Protein AF-A0A523JJA7-F1 (afdb_monomer)

Solvent-accessible surface area (backbone atoms only — not comparable to full-atom values): 3801 Å² total; per-residue (Å²): 133,93,45,74,64,56,55,50,50,52,51,51,50,55,49,30,54,51,46,51,53,53,46,64,75,39,47,70,64,70,71,52,98,65,91,45,77,65,47,59,50,48,54,51,47,43,45,61,57,44,50,47,58,51,50,50,54,52,50,56,63,55,68,78,107

Mean predicted aligned error: 3.95 Å

Foldseek 3Di:
DQDPVNVVVVVLVVLLVVLVVVCVVCVPVLPDPDDDPVNVVSVVSCVPSPVVVVVVVVVVVVVVD

Sequence (65 aa):
MFTSFDLISIFYCVIAIGVIRRLIKNWKPFWDDVITPFDTRLVTEVSFFILIPIGVLLHELGHGR

pLDDT: mean 94.11, std 7.0, range [56.22, 98.38]

Secondary structure (DSSP, 8-state):
---HHHHHHHHHHHHHHHHHHHHHHTHHHHTSS---HHHHHHHHHHIIIIIHHHHHHHHHHHHT-

Structure (mmCIF, N/CA/C/O backbone):
data_AF-A0A523JJA7-F1
#
_entry.id   AF-A0A523JJA7-F1
#
loop_
_atom_site.group_PDB
_atom_site.id
_atom_site.type_symbol
_atom_site.label_atom_id
_atom_site.label_alt_id
_atom_site.label_comp_id
_atom_site.label_asym_id
_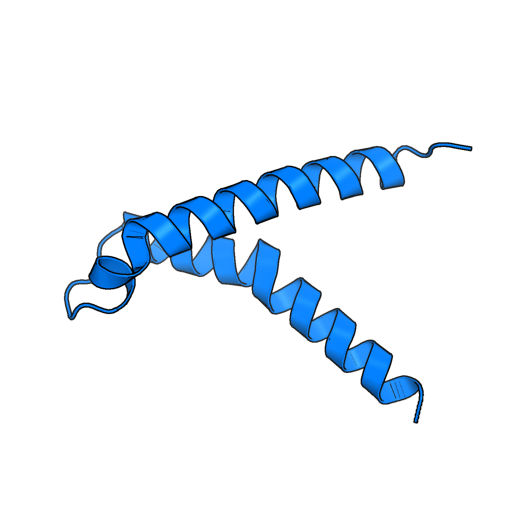atom_site.label_entity_id
_atom_site.label_seq_id
_atom_site.pdbx_PDB_ins_code
_atom_site.Cartn_x
_atom_site.Cartn_y
_atom_site.Cartn_z
_atom_site.occupancy
_atom_site.B_iso_or_equiv
_atom_site.auth_seq_id
_atom_site.auth_comp_id
_at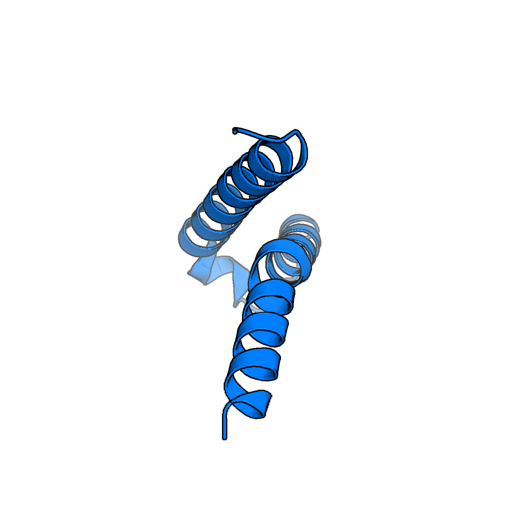om_site.auth_asym_id
_atom_site.auth_atom_id
_atom_site.pdbx_PDB_model_num
ATOM 1 N N . MET A 1 1 ? 23.182 0.714 -14.646 1.00 66.81 1 MET A N 1
ATOM 2 C CA . MET A 1 1 ? 22.899 2.164 -14.652 1.00 66.81 1 MET A CA 1
ATOM 3 C C . MET A 1 1 ? 21.578 2.341 -13.936 1.00 66.81 1 MET A C 1
ATOM 5 O O . MET A 1 1 ? 20.638 1.659 -14.308 1.00 66.81 1 MET A O 1
ATOM 9 N N . PHE A 1 2 ? 21.543 3.127 -12.865 1.00 78.75 2 PHE A N 1
ATOM 10 C CA . PHE A 1 2 ? 20.336 3.315 -12.063 1.00 78.75 2 PHE A CA 1
ATOM 11 C C . PHE A 1 2 ? 19.466 4.384 -12.723 1.00 78.75 2 PHE A C 1
ATOM 13 O O . PHE A 1 2 ? 19.941 5.489 -12.989 1.00 78.75 2 PHE A O 1
ATOM 20 N N . THR A 1 3 ? 18.239 4.028 -13.071 1.00 92.69 3 THR A N 1
ATOM 21 C CA . THR A 1 3 ? 17.332 4.861 -13.859 1.00 92.69 3 THR A CA 1
ATOM 22 C C . THR A 1 3 ? 16.332 5.589 -12.966 1.00 92.69 3 THR A C 1
ATOM 24 O O . THR A 1 3 ? 16.090 5.215 -11.818 1.00 92.69 3 THR A O 1
ATOM 27 N N . SER A 1 4 ? 15.689 6.626 -13.502 1.00 88.62 4 SER A N 1
ATOM 28 C CA . SER A 1 4 ? 14.556 7.270 -12.829 1.00 88.62 4 SER A CA 1
ATOM 29 C C . SER A 1 4 ? 13.403 6.291 -12.572 1.00 88.62 4 SER A C 1
ATOM 31 O O . SER A 1 4 ? 12.695 6.438 -11.580 1.00 88.62 4 SER A O 1
ATOM 33 N N . PHE A 1 5 ? 13.241 5.264 -13.416 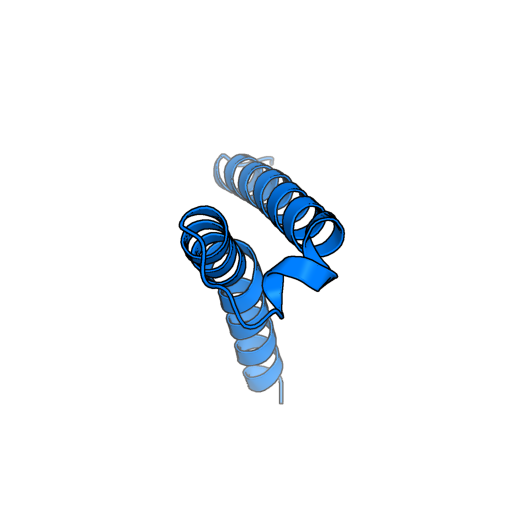1.00 88.25 5 PHE A N 1
ATOM 34 C CA . PHE A 1 5 ? 12.263 4.200 -13.193 1.00 88.25 5 PHE A CA 1
ATOM 35 C C . PHE A 1 5 ? 12.612 3.344 -11.975 1.00 88.25 5 PHE A C 1
ATOM 37 O O . PHE A 1 5 ? 11.716 3.022 -11.204 1.00 88.25 5 PHE A O 1
ATOM 44 N N . ASP A 1 6 ? 13.892 3.045 -11.739 1.00 90.25 6 ASP A N 1
ATOM 45 C CA . ASP A 1 6 ? 14.319 2.282 -10.557 1.00 90.25 6 ASP A CA 1
ATOM 46 C C . ASP A 1 6 ? 14.006 3.038 -9.259 1.00 90.25 6 ASP A C 1
ATOM 48 O O . ASP A 1 6 ? 13.493 2.458 -8.300 1.00 90.25 6 ASP A O 1
ATOM 52 N N . LEU A 1 7 ? 14.233 4.356 -9.248 1.00 92.62 7 LEU A N 1
ATOM 53 C CA . LEU A 1 7 ? 13.856 5.232 -8.132 1.00 92.62 7 LEU A CA 1
ATOM 54 C C . LEU A 1 7 ? 12.349 5.198 -7.859 1.00 92.62 7 LEU A C 1
ATOM 56 O O . LEU A 1 7 ? 11.928 5.063 -6.709 1.00 92.62 7 LEU A O 1
ATOM 60 N N . ILE A 1 8 ? 11.542 5.309 -8.915 1.00 92.19 8 ILE A N 1
ATOM 61 C CA . ILE A 1 8 ? 10.081 5.273 -8.819 1.00 92.19 8 ILE A CA 1
ATOM 62 C C . ILE A 1 8 ? 9.614 3.905 -8.303 1.00 92.19 8 ILE A C 1
ATOM 64 O O . ILE A 1 8 ? 8.785 3.845 -7.397 1.00 92.19 8 ILE A O 1
ATOM 68 N N . SER A 1 9 ? 10.183 2.811 -8.808 1.00 89.00 9 SER A N 1
ATOM 69 C CA . SER A 1 9 ? 9.881 1.451 -8.352 1.00 89.00 9 SER A CA 1
ATOM 70 C C . SER A 1 9 ? 10.192 1.259 -6.870 1.00 89.00 9 SER A C 1
ATOM 72 O O . SER A 1 9 ? 9.361 0.739 -6.129 1.00 89.00 9 SER A O 1
ATOM 74 N N . ILE A 1 10 ? 11.348 1.736 -6.398 1.00 93.06 10 ILE A N 1
ATOM 75 C CA . ILE A 1 10 ? 11.696 1.685 -4.971 1.00 93.06 10 ILE A CA 1
ATOM 76 C C . ILE A 1 10 ? 10.703 2.501 -4.143 1.00 93.06 10 ILE A C 1
ATOM 78 O O . ILE A 1 10 ? 10.251 2.033 -3.098 1.00 93.06 10 ILE A O 1
ATOM 82 N N . PHE A 1 11 ? 10.326 3.693 -4.606 1.00 94.31 11 PHE A N 1
ATOM 83 C CA . PHE A 1 11 ? 9.329 4.517 -3.930 1.00 94.31 11 PHE A CA 1
ATOM 84 C C . PHE A 1 11 ? 7.978 3.793 -3.808 1.00 94.31 11 PHE A C 1
ATOM 86 O O . PHE A 1 11 ? 7.407 3.736 -2.715 1.00 94.31 11 PHE A O 1
ATOM 93 N N . TYR A 1 12 ? 7.509 3.151 -4.882 1.00 93.44 12 TYR A N 1
ATOM 94 C CA . TYR A 1 12 ? 6.306 2.317 -4.846 1.00 93.44 12 TYR A CA 1
ATOM 95 C C . TYR A 1 12 ? 6.440 1.129 -3.886 1.00 93.44 12 TYR A C 1
ATOM 97 O O . TYR A 1 12 ? 5.506 0.862 -3.130 1.00 93.44 12 TYR A O 1
ATOM 105 N N . CYS A 1 13 ? 7.598 0.464 -3.833 1.00 94.69 13 CYS A N 1
ATOM 106 C CA . CYS A 1 13 ? 7.859 -0.605 -2.864 1.00 94.69 13 CYS A CA 1
ATOM 107 C C . CYS A 1 13 ? 7.760 -0.108 -1.415 1.00 94.69 13 CYS A C 1
ATOM 109 O O . CYS A 1 13 ? 7.146 -0.767 -0.574 1.00 94.69 13 CYS A O 1
ATOM 111 N N . VAL A 1 14 ? 8.313 1.070 -1.110 1.00 97.06 14 VAL A N 1
ATOM 112 C CA . VAL A 1 14 ? 8.211 1.677 0.227 1.00 97.06 14 VAL A CA 1
ATOM 113 C C . VAL A 1 14 ? 6.749 1.956 0.587 1.00 97.06 14 VAL A C 1
ATOM 115 O O . VAL A 1 14 ? 6.323 1.649 1.706 1.00 97.06 14 VAL A O 1
ATOM 118 N N . ILE A 1 15 ? 5.958 2.480 -0.356 1.00 97.44 15 ILE A N 1
ATOM 119 C CA . ILE A 1 15 ? 4.519 2.694 -0.149 1.00 97.44 15 ILE A CA 1
ATOM 120 C C . ILE A 1 15 ? 3.811 1.363 0.115 1.00 97.44 15 ILE A C 1
ATOM 122 O O . ILE A 1 15 ? 3.090 1.261 1.110 1.00 97.44 15 ILE A O 1
ATOM 126 N N . ALA A 1 16 ? 4.043 0.344 -0.716 1.00 97.31 16 ALA A N 1
ATOM 127 C CA . ALA A 1 16 ? 3.422 -0.971 -0.581 1.00 97.31 16 ALA A CA 1
ATOM 128 C C . ALA A 1 16 ? 3.711 -1.600 0.792 1.00 97.31 16 ALA A C 1
ATOM 130 O O . ALA A 1 16 ? 2.790 -2.065 1.461 1.00 97.31 16 ALA A O 1
ATOM 131 N N . ILE A 1 17 ? 4.953 -1.515 1.283 1.00 98.12 17 ILE A N 1
ATOM 132 C CA . ILE A 1 17 ? 5.312 -1.953 2.643 1.00 98.12 17 ILE A CA 1
ATOM 133 C C . ILE A 1 17 ? 4.494 -1.191 3.695 1.00 98.12 17 ILE A C 1
ATOM 135 O O . ILE A 1 17 ? 3.987 -1.788 4.646 1.00 98.12 17 ILE A O 1
ATOM 139 N N . GLY A 1 18 ? 4.336 0.125 3.539 1.00 98.06 18 GLY A N 1
ATOM 140 C CA . GLY A 1 18 ? 3.506 0.940 4.425 1.00 98.06 18 GLY A CA 1
ATOM 141 C C . GLY A 1 18 ? 2.036 0.504 4.440 1.00 98.06 18 GLY A C 1
ATOM 142 O O . GLY A 1 18 ? 1.439 0.420 5.516 1.00 98.06 18 GLY A O 1
ATOM 143 N N . VAL A 1 19 ? 1.472 0.193 3.271 1.00 98.19 19 VAL A N 1
ATOM 144 C CA . VAL A 1 19 ? 0.102 -0.327 3.124 1.00 98.19 19 VAL A CA 1
ATOM 145 C C . VAL A 1 19 ? -0.032 -1.685 3.813 1.00 98.19 19 VAL A C 1
ATOM 147 O O . VAL A 1 19 ? -0.921 -1.850 4.646 1.00 98.19 19 VAL A O 1
ATOM 150 N N . ILE A 1 20 ? 0.895 -2.619 3.567 1.00 98.31 20 ILE A N 1
ATOM 151 C CA . ILE A 1 20 ? 0.929 -3.939 4.222 1.00 98.31 20 ILE A CA 1
ATOM 152 C C . ILE A 1 20 ? 0.955 -3.782 5.745 1.00 98.31 20 ILE A C 1
ATOM 154 O O . ILE A 1 20 ? 0.177 -4.416 6.453 1.00 98.31 20 ILE A O 1
ATOM 158 N N . ARG A 1 21 ? 1.811 -2.899 6.275 1.00 98.38 21 ARG A N 1
ATOM 159 C CA . ARG A 1 21 ? 1.900 -2.659 7.724 1.00 98.38 21 ARG A CA 1
ATOM 160 C C . ARG A 1 21 ? 0.596 -2.110 8.300 1.00 98.38 21 ARG A C 1
ATOM 162 O O . ARG A 1 21 ? 0.213 -2.523 9.394 1.00 98.38 21 ARG A O 1
ATOM 169 N N . ARG A 1 22 ? -0.087 -1.197 7.595 1.00 97.88 22 ARG A N 1
ATOM 170 C CA . ARG A 1 22 ? -1.407 -0.689 8.011 1.00 97.88 22 ARG A CA 1
ATOM 171 C C . ARG A 1 22 ? -2.464 -1.788 7.986 1.00 97.88 22 ARG A C 1
ATOM 173 O O . ARG A 1 22 ? -3.220 -1.880 8.949 1.00 97.88 22 ARG A O 1
ATOM 180 N N . LEU A 1 23 ? -2.476 -2.622 6.949 1.00 97.88 23 LEU A N 1
ATOM 181 C CA . LEU A 1 23 ? -3.396 -3.750 6.830 1.00 97.88 23 LEU A CA 1
ATOM 182 C C . LEU A 1 23 ? -3.190 -4.768 7.955 1.00 97.88 23 LEU A C 1
ATOM 184 O O . LEU A 1 23 ? -4.144 -5.121 8.632 1.00 97.88 23 LEU A O 1
ATOM 188 N N . ILE A 1 24 ? -1.945 -5.174 8.224 1.00 98.06 24 ILE A N 1
ATOM 189 C CA . ILE A 1 24 ? -1.630 -6.117 9.309 1.00 98.06 24 ILE A CA 1
ATOM 190 C C . ILE A 1 24 ? -2.033 -5.536 10.670 1.00 98.06 24 ILE A C 1
ATOM 192 O O . ILE A 1 24 ? -2.658 -6.220 11.478 1.00 98.06 24 ILE A O 1
ATOM 196 N N . LYS A 1 25 ? -1.704 -4.263 10.936 1.00 97.75 25 LYS A N 1
ATOM 197 C CA . LYS A 1 25 ? -2.032 -3.614 12.215 1.00 97.75 25 LYS A CA 1
ATOM 198 C C . LYS A 1 25 ? -3.543 -3.507 12.441 1.00 97.75 25 LYS A C 1
ATOM 200 O O . LYS A 1 25 ? -3.988 -3.635 13.577 1.00 97.75 25 LYS A O 1
ATOM 205 N N . ASN A 1 26 ? -4.310 -3.280 11.379 1.00 96.69 26 ASN A N 1
ATOM 206 C CA . ASN A 1 26 ? -5.763 -3.133 11.435 1.00 96.69 26 ASN A CA 1
ATOM 207 C C . ASN A 1 26 ? -6.485 -4.376 10.907 1.00 96.69 26 ASN A C 1
ATOM 209 O O . ASN A 1 26 ? -7.622 -4.270 10.475 1.00 96.69 26 ASN A O 1
ATOM 213 N N . TRP A 1 27 ? -5.853 -5.555 10.964 1.00 96.56 27 TRP A N 1
ATOM 214 C CA . TRP A 1 27 ? -6.406 -6.761 10.348 1.00 96.56 27 TRP A CA 1
ATOM 215 C C . TRP A 1 27 ? -7.779 -7.129 10.906 1.00 96.56 27 TRP A C 1
ATOM 217 O O . TRP A 1 27 ? -8.680 -7.433 10.143 1.00 96.56 27 TRP A O 1
ATOM 227 N N . LYS A 1 28 ? -7.965 -7.076 12.232 1.00 96.19 28 LYS A N 1
ATOM 228 C CA . LYS A 1 28 ? -9.264 -7.396 12.841 1.00 96.19 28 LYS A CA 1
ATOM 229 C C . LYS A 1 28 ? -10.350 -6.364 12.484 1.00 96.19 28 LYS A C 1
ATOM 231 O O . LYS A 1 28 ? -11.372 -6.809 11.982 1.00 96.19 28 LYS A O 1
ATOM 236 N N . PRO A 1 29 ? -10.141 -5.042 12.678 1.00 94.25 29 PRO A N 1
ATOM 237 C CA . PRO A 1 29 ? -11.126 -4.035 12.267 1.00 94.25 29 PRO A CA 1
ATOM 238 C C . PRO A 1 29 ? -11.444 -4.048 10.771 1.00 94.25 29 PRO A C 1
ATOM 240 O O . PRO A 1 29 ? -12.582 -3.881 10.377 1.00 94.25 29 PRO A O 1
ATOM 243 N N . PHE A 1 30 ? -10.453 -4.314 9.920 1.00 95.44 30 PHE A N 1
ATOM 244 C CA . PHE A 1 30 ? -10.649 -4.338 8.469 1.00 95.44 30 PHE A CA 1
ATOM 245 C C . PHE A 1 30 ? -11.681 -5.383 8.003 1.00 95.44 30 PHE A C 1
ATOM 247 O O . PHE A 1 30 ? -12.248 -5.245 6.923 1.00 95.44 30 PHE A O 1
ATOM 254 N N . TRP A 1 31 ? -11.897 -6.433 8.799 1.00 96.50 31 TRP A N 1
ATOM 255 C CA . TRP A 1 31 ? -12.835 -7.521 8.515 1.00 96.50 31 TRP A CA 1
ATOM 256 C C . TRP A 1 31 ? -14.066 -7.510 9.430 1.00 96.50 31 TRP A C 1
ATOM 258 O O . TRP A 1 31 ? -14.758 -8.525 9.506 1.00 96.50 31 TRP A O 1
ATOM 268 N N . ASP A 1 32 ? -14.311 -6.428 10.168 1.00 95.81 32 ASP A N 1
ATOM 269 C CA . ASP A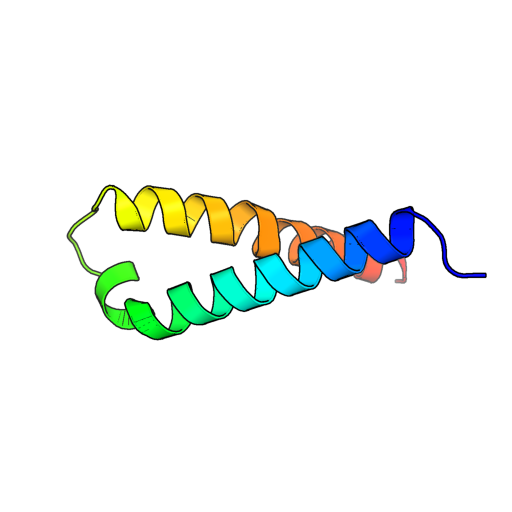 1 32 ? -15.510 -6.314 10.994 1.00 95.81 32 ASP A CA 1
ATOM 270 C C . ASP A 1 32 ? -16.733 -5.832 10.186 1.00 95.81 32 ASP A C 1
ATOM 272 O O . ASP A 1 32 ? -16.659 -5.578 8.982 1.00 95.81 32 ASP A O 1
ATOM 276 N N . 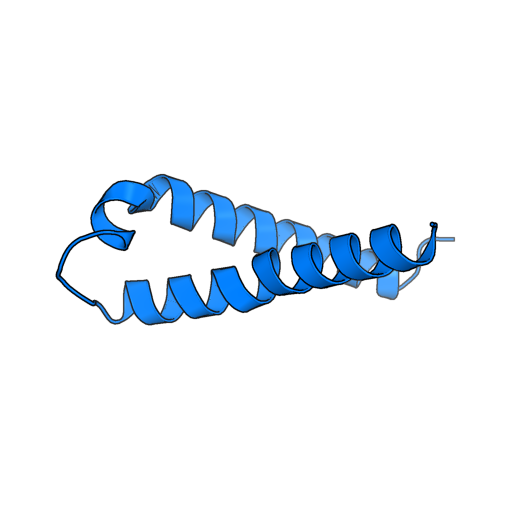ASP A 1 33 ? -17.891 -5.758 10.846 1.00 96.94 33 ASP A N 1
ATOM 277 C CA . ASP A 1 33 ? -19.160 -5.379 10.213 1.00 96.94 33 ASP A CA 1
ATOM 278 C C . ASP A 1 33 ? -19.352 -3.847 10.103 1.00 96.94 33 ASP A C 1
ATOM 280 O O . ASP A 1 33 ? -20.436 -3.377 9.740 1.00 96.94 33 ASP A O 1
ATOM 284 N N . VAL A 1 34 ? -18.336 -3.040 10.436 1.00 96.56 34 VAL A N 1
ATOM 285 C CA . VAL A 1 34 ? -18.415 -1.576 10.509 1.00 96.56 34 VAL A CA 1
ATOM 286 C C . VAL A 1 34 ? -17.460 -0.930 9.508 1.00 96.56 34 VAL A C 1
ATOM 288 O O . VAL A 1 34 ? -16.263 -0.798 9.725 1.00 96.56 34 VAL A O 1
ATOM 291 N N . ILE A 1 35 ? -18.017 -0.395 8.423 1.00 95.69 35 ILE A N 1
ATOM 292 C CA . ILE A 1 35 ? -17.217 0.288 7.402 1.00 95.69 35 ILE A CA 1
ATOM 293 C C . ILE A 1 35 ? -16.901 1.720 7.841 1.00 95.69 35 ILE A C 1
ATOM 295 O O . ILE A 1 35 ? -17.793 2.568 7.933 1.00 95.69 35 ILE A O 1
ATOM 299 N N . THR A 1 36 ? -15.616 2.025 8.032 1.00 97.19 36 THR A N 1
ATOM 300 C CA . THR A 1 36 ? -15.147 3.388 8.306 1.00 97.19 36 THR A CA 1
ATOM 301 C C . THR A 1 36 ? -14.533 4.062 7.065 1.00 97.19 36 THR A C 1
ATOM 303 O O . THR A 1 36 ? -14.126 3.400 6.098 1.00 97.19 36 THR A O 1
ATOM 306 N N . PRO A 1 37 ? -14.384 5.405 7.066 1.00 97.12 37 PRO A N 1
ATOM 307 C CA . PRO A 1 37 ? -13.631 6.103 6.020 1.00 97.12 37 PRO A CA 1
ATOM 308 C C . PRO A 1 37 ? -12.171 5.636 5.915 1.00 97.12 37 PRO A C 1
ATOM 310 O O . PRO A 1 37 ? -11.578 5.678 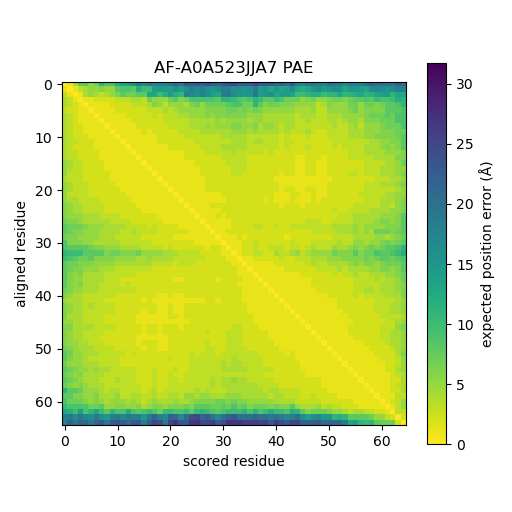4.835 1.00 97.12 37 PRO A O 1
ATOM 313 N N . PHE A 1 38 ? -11.588 5.181 7.030 1.00 96.38 38 PHE A N 1
ATOM 314 C CA . PHE A 1 38 ? -10.244 4.615 7.040 1.00 96.38 38 PHE A CA 1
ATOM 315 C C . PHE A 1 38 ? -10.195 3.293 6.271 1.00 96.38 38 PHE A C 1
ATOM 317 O O . PHE A 1 38 ? -9.284 3.114 5.464 1.00 96.38 38 PHE A O 1
ATOM 324 N N . ASP A 1 39 ? -11.189 2.420 6.441 1.00 96.44 39 ASP A N 1
ATOM 325 C CA . ASP A 1 39 ? -11.237 1.128 5.744 1.00 96.44 39 ASP A CA 1
ATOM 326 C C . ASP A 1 39 ? -11.399 1.323 4.245 1.00 96.44 39 ASP A C 1
ATOM 328 O O . ASP A 1 39 ? -10.672 0.722 3.464 1.00 96.44 39 ASP A O 1
ATOM 332 N N . THR A 1 40 ? -12.257 2.257 3.828 1.00 96.94 40 THR A N 1
ATOM 333 C CA . THR A 1 40 ? -12.445 2.581 2.403 1.00 96.94 40 THR A CA 1
ATOM 334 C C . THR A 1 40 ? -11.131 3.037 1.757 1.00 96.94 40 THR A C 1
ATOM 336 O O . THR A 1 40 ? -10.763 2.607 0.656 1.00 96.94 40 THR A O 1
ATOM 339 N N . ARG A 1 41 ? -10.371 3.879 2.466 1.00 97.94 41 ARG A N 1
ATOM 340 C CA . ARG A 1 41 ? -9.038 4.298 2.030 1.00 97.94 41 ARG A CA 1
ATOM 341 C C . ARG A 1 41 ? -8.066 3.118 2.002 1.00 97.94 41 ARG A C 1
ATOM 343 O O . ARG A 1 41 ? -7.351 2.956 1.016 1.00 97.94 41 ARG A O 1
ATOM 350 N N . LEU A 1 42 ? -8.035 2.300 3.052 1.00 97.81 42 LEU A N 1
ATOM 351 C CA . LEU A 1 42 ? -7.123 1.164 3.165 1.00 97.81 42 LEU A CA 1
ATOM 352 C C . LEU A 1 42 ? -7.405 0.098 2.094 1.00 97.81 42 LEU A C 1
ATOM 354 O O . LEU A 1 42 ? -6.463 -0.393 1.483 1.00 97.81 42 LEU A O 1
ATOM 358 N N . VAL A 1 43 ? -8.672 -0.195 1.787 1.00 97.75 43 VAL A N 1
ATOM 359 C CA . VAL A 1 43 ? -9.091 -1.069 0.676 1.00 97.75 43 VAL A CA 1
ATOM 360 C C . VAL A 1 43 ? -8.567 -0.541 -0.656 1.00 97.75 43 VAL A C 1
ATOM 362 O O . VAL A 1 43 ? -8.018 -1.305 -1.452 1.00 97.75 43 VAL A O 1
ATOM 365 N N . THR A 1 44 ? -8.697 0.765 -0.900 1.00 97.94 44 THR A N 1
ATOM 366 C CA . THR A 1 44 ? -8.2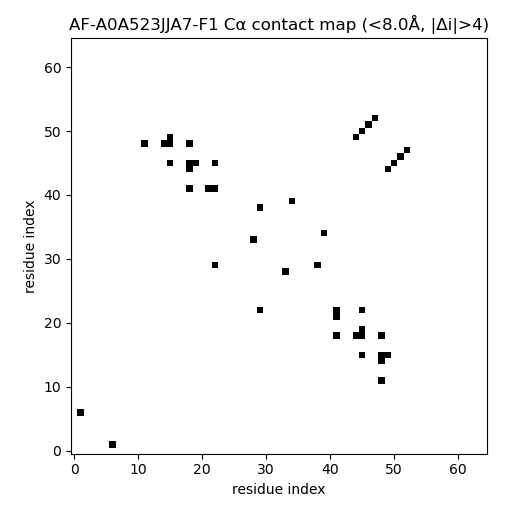04 1.394 -2.135 1.00 97.94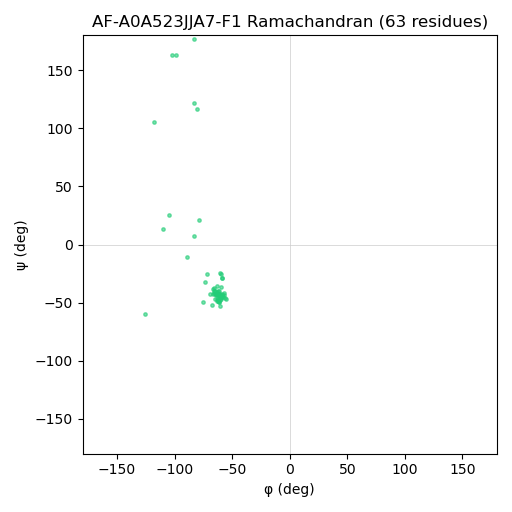 44 THR A CA 1
ATOM 367 C C . THR A 1 44 ? -6.685 1.267 -2.238 1.00 97.94 44 THR A C 1
ATOM 369 O O . THR A 1 44 ? -6.158 0.842 -3.265 1.00 97.94 44 THR A O 1
ATOM 372 N N . GLU A 1 45 ? -5.971 1.569 -1.153 1.00 97.88 45 GLU A N 1
ATOM 373 C CA . GLU A 1 45 ? -4.516 1.438 -1.084 1.00 97.88 45 GLU A CA 1
ATOM 374 C C . GLU A 1 45 ? -4.058 -0.016 -1.306 1.00 97.88 45 GLU A C 1
ATOM 376 O O . GLU A 1 45 ? -3.138 -0.256 -2.086 1.00 97.88 45 GLU A O 1
ATOM 381 N N . VAL A 1 46 ? -4.710 -0.997 -0.674 1.00 98.12 46 VAL A N 1
ATOM 382 C CA . VAL A 1 46 ? -4.405 -2.429 -0.850 1.00 98.12 46 VAL A CA 1
ATOM 383 C C . VAL A 1 46 ? -4.666 -2.868 -2.290 1.00 98.12 46 VAL A C 1
ATOM 385 O O . VAL A 1 46 ? -3.840 -3.561 -2.885 1.00 98.12 46 VAL A O 1
ATOM 388 N N . SER A 1 47 ? -5.773 -2.426 -2.882 1.00 97.44 47 SER A N 1
ATOM 389 C CA . SER A 1 47 ? -6.123 -2.758 -4.264 1.00 97.44 47 SER A CA 1
ATOM 390 C C . SER A 1 47 ? -5.063 -2.264 -5.251 1.00 97.44 47 SER A C 1
ATOM 392 O O . SER A 1 47 ? -4.583 -3.036 -6.082 1.00 97.44 47 SER A O 1
ATOM 394 N N . PHE A 1 48 ? -4.644 -1.002 -5.123 1.00 96.88 48 PHE A N 1
ATOM 395 C CA . PHE A 1 48 ? -3.673 -0.392 -6.032 1.00 96.88 48 PHE A CA 1
ATOM 396 C C . PHE A 1 48 ? -2.238 -0.855 -5.807 1.00 96.88 48 PHE A C 1
ATOM 398 O O . PHE A 1 48 ? -1.560 -1.229 -6.759 1.00 96.88 48 PHE A O 1
ATOM 405 N N . PHE A 1 49 ? -1.756 -0.822 -4.567 1.00 96.81 49 PHE A N 1
ATOM 406 C CA . PHE A 1 49 ? -0.336 -1.042 -4.289 1.00 96.81 49 PHE A CA 1
ATO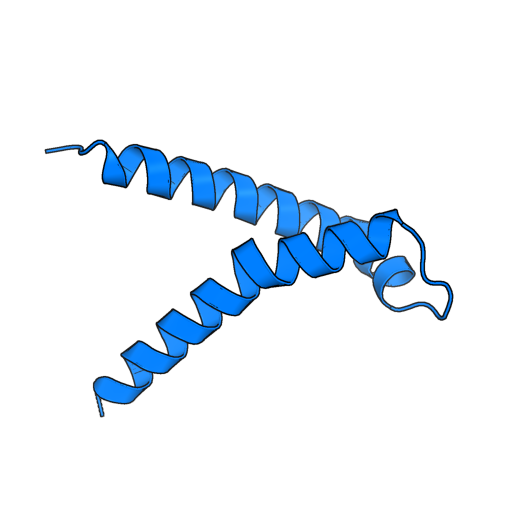M 407 C C . PHE A 1 49 ? 0.026 -2.512 -4.070 1.00 96.81 49 PHE A C 1
ATOM 409 O O . PHE A 1 49 ? 1.212 -2.830 -4.020 1.00 96.81 49 PHE A O 1
ATOM 416 N N . ILE A 1 50 ? -0.961 -3.404 -3.924 1.00 96.50 50 ILE A N 1
ATOM 417 C CA . ILE A 1 50 ? -0.720 -4.826 -3.651 1.00 96.50 50 ILE A CA 1
ATOM 418 C C . ILE A 1 50 ? -1.424 -5.709 -4.679 1.00 96.50 50 ILE A C 1
ATOM 420 O O . ILE A 1 50 ? -0.755 -6.456 -5.392 1.00 96.50 50 ILE A O 1
ATOM 424 N N . LEU A 1 51 ? -2.754 -5.630 -4.788 1.00 97.44 51 LEU A N 1
ATOM 425 C CA . LEU A 1 51 ? -3.511 -6.594 -5.595 1.00 97.44 51 LEU A CA 1
ATOM 426 C C . LEU A 1 51 ? -3.255 -6.445 -7.097 1.00 97.44 51 LEU A C 1
ATOM 428 O O . LEU A 1 51 ? -3.061 -7.458 -7.762 1.00 97.44 51 LEU A O 1
ATOM 432 N N . ILE A 1 52 ? -3.197 -5.219 -7.630 1.00 96.00 52 ILE A N 1
ATOM 433 C CA . ILE A 1 52 ? -2.871 -4.995 -9.049 1.00 96.00 52 ILE A CA 1
ATOM 434 C C . ILE A 1 52 ? -1.473 -5.544 -9.400 1.00 96.00 52 ILE A C 1
ATOM 436 O O . ILE A 1 52 ? -1.392 -6.363 -10.316 1.00 96.00 52 ILE A O 1
ATOM 440 N N . PRO A 1 53 ? -0.383 -5.187 -8.686 1.00 93.88 53 PRO A N 1
ATOM 441 C CA . PRO A 1 53 ? 0.940 -5.758 -8.944 1.00 93.88 53 PRO A CA 1
ATOM 442 C C . PRO A 1 53 ? 0.987 -7.286 -8.853 1.00 93.88 53 PRO A C 1
ATOM 444 O O . PRO A 1 53 ? 1.598 -7.927 -9.706 1.00 93.88 53 PRO A O 1
ATOM 447 N N . ILE A 1 54 ? 0.317 -7.883 -7.858 1.00 95.94 54 ILE A N 1
ATOM 448 C CA . ILE A 1 54 ? 0.208 -9.345 -7.747 1.00 95.94 54 ILE A CA 1
ATOM 449 C C . ILE A 1 54 ? -0.548 -9.918 -8.951 1.00 95.94 54 ILE A C 1
ATOM 451 O O . ILE A 1 54 ? -0.117 -10.917 -9.518 1.00 95.94 54 ILE A O 1
ATOM 455 N N . GLY A 1 55 ? -1.644 -9.286 -9.372 1.00 96.31 55 GLY A N 1
ATOM 456 C CA . GLY A 1 55 ? -2.416 -9.691 -10.545 1.00 96.31 55 GLY A CA 1
ATOM 457 C C . GLY A 1 55 ? -1.588 -9.671 -11.829 1.00 96.31 55 GLY A C 1
ATOM 458 O O . GLY A 1 55 ? -1.615 -10.645 -12.576 1.00 96.31 55 GLY A O 1
ATOM 459 N N . VAL A 1 56 ? -0.801 -8.614 -12.054 1.00 94.81 56 VAL A N 1
ATOM 460 C CA . VAL A 1 56 ? 0.134 -8.527 -13.189 1.00 94.81 56 VAL A CA 1
ATOM 461 C C . VAL A 1 56 ? 1.194 -9.621 -13.097 1.00 94.81 56 VAL A C 1
ATOM 463 O O . VAL A 1 56 ? 1.400 -10.342 -14.063 1.00 94.81 56 VAL A O 1
ATOM 466 N N . LEU A 1 57 ? 1.817 -9.820 -11.931 1.00 94.19 57 LEU A N 1
ATOM 467 C CA . LEU A 1 57 ? 2.802 -10.889 -11.743 1.00 94.19 57 LEU A CA 1
ATOM 468 C C . LEU A 1 57 ? 2.219 -12.267 -12.092 1.00 94.19 57 LEU A C 1
ATOM 470 O O . LEU A 1 57 ? 2.853 -13.048 -12.796 1.00 94.19 57 LEU A O 1
ATOM 474 N N . LEU A 1 58 ? 1.010 -12.564 -11.610 1.00 96.06 58 LEU A N 1
ATOM 475 C CA . LEU A 1 58 ? 0.314 -13.816 -11.904 1.00 96.06 58 LEU A CA 1
ATOM 476 C C . LEU A 1 58 ? -0.069 -13.935 -13.387 1.00 96.06 58 LEU A C 1
ATOM 478 O O . LEU A 1 58 ? 0.010 -15.034 -13.935 1.00 96.06 58 LEU A O 1
ATOM 482 N N . HIS A 1 59 ? -0.461 -12.831 -14.030 1.00 95.44 59 HIS A N 1
ATOM 483 C CA . HIS A 1 59 ? -0.744 -12.767 -15.464 1.00 95.44 59 HIS A CA 1
ATOM 484 C C . HIS A 1 59 ? 0.500 -13.107 -16.295 1.00 95.44 59 HIS A C 1
ATOM 486 O O . HIS A 1 59 ? 0.443 -14.002 -17.134 1.00 95.44 59 HIS A O 1
ATOM 492 N N . GLU A 1 60 ? 1.641 -12.483 -15.994 1.00 94.38 60 GLU A N 1
ATOM 493 C CA . GLU A 1 60 ? 2.916 -12.734 -16.678 1.00 94.38 60 GLU A CA 1
ATOM 494 C C . GLU A 1 60 ? 3.444 -14.155 -16.435 1.00 94.38 60 GLU A C 1
ATOM 496 O O . GLU A 1 60 ? 3.887 -14.829 -17.365 1.00 94.38 60 GLU A O 1
ATOM 501 N N . LEU A 1 61 ? 3.321 -14.671 -15.206 1.00 94.25 61 LEU A N 1
ATOM 502 C CA . LEU A 1 61 ? 3.605 -16.081 -14.904 1.00 94.25 61 LEU A CA 1
ATOM 503 C C . LEU A 1 61 ? 2.712 -17.045 -15.701 1.00 94.25 61 LEU A C 1
ATOM 505 O O . LEU A 1 61 ? 3.082 -18.201 -15.904 1.00 94.25 61 LEU A O 1
ATOM 509 N N . GLY A 1 62 ? 1.528 -16.595 -16.118 1.00 92.38 62 GLY A N 1
ATOM 510 C CA . GLY A 1 62 ? 0.614 -17.348 -16.966 1.00 92.38 62 GLY A CA 1
ATOM 511 C C . GLY A 1 62 ? 1.059 -17.441 -18.423 1.00 92.38 62 GLY A C 1
ATOM 512 O O . GLY A 1 62 ? 0.809 -18.474 -19.036 1.00 92.38 62 GLY A O 1
ATOM 513 N N . HIS A 1 63 ? 1.742 -16.418 -18.947 1.00 92.31 63 HIS A N 1
ATOM 514 C CA . HIS A 1 63 ? 2.285 -16.405 -20.315 1.00 92.31 63 HIS A CA 1
ATOM 515 C C . HIS A 1 63 ? 3.490 -17.328 -20.497 1.00 92.31 63 HIS A C 1
ATOM 517 O O . HIS A 1 63 ? 3.753 -17.786 -21.602 1.00 92.31 63 HIS A O 1
ATOM 523 N N . GLY A 1 64 ? 4.231 -17.612 -19.423 1.00 78.50 64 GLY A N 1
ATOM 524 C CA . GLY A 1 64 ? 5.399 -18.500 -19.435 1.00 78.50 64 GLY A CA 1
ATOM 525 C C . GLY A 1 64 ? 5.078 -20.000 -19.426 1.00 78.50 64 GLY A C 1
ATOM 526 O O . GLY A 1 64 ? 5.927 -20.781 -18.995 1.00 78.50 64 GLY A O 1
ATOM 527 N N . ARG A 1 65 ? 3.863 -20.395 -19.826 1.00 56.22 65 ARG A N 1
ATOM 528 C CA . ARG A 1 65 ? 3.402 -21.788 -19.904 1.00 56.22 65 ARG A CA 1
ATOM 529 C C . ARG A 1 65 ? 3.097 -22.181 -21.339 1.00 56.22 65 ARG A C 1
ATOM 531 O O . ARG A 1 65 ? 2.388 -21.402 -22.009 1.00 56.22 65 ARG A O 1
#

Radius of gyration: 14.87 Å; Cα contacts (8 Å, |Δi|>4): 22; chains: 1; bounding box: 42×29×33 Å